Protein AF-A0AAJ0EG45-F1 (afdb_monomer_lite)

Structure (mmCIF, N/CA/C/O backbone):
data_AF-A0AAJ0EG45-F1
#
_entry.id   AF-A0AAJ0EG45-F1
#
loop_
_atom_site.group_PDB
_atom_site.id
_atom_site.type_symbol
_atom_site.label_atom_id
_atom_site.label_alt_id
_atom_site.label_comp_id
_atom_site.label_asym_id
_atom_site.label_entity_id
_atom_site.label_seq_id
_atom_site.pdbx_PDB_ins_code
_atom_site.Cartn_x
_atom_site.Cartn_y
_atom_site.Cartn_z
_atom_site.occupancy
_atom_site.B_iso_or_equiv
_atom_site.auth_seq_id
_atom_site.auth_comp_id
_atom_site.auth_asym_id
_atom_site.auth_atom_id
_atom_site.pdbx_PDB_model_num
ATOM 1 N N . SER A 1 1 ? -25.733 -15.004 -1.244 1.00 43.69 1 SER A N 1
ATOM 2 C CA . SER A 1 1 ? -24.639 -15.935 -0.917 1.00 43.69 1 SER A CA 1
ATOM 3 C 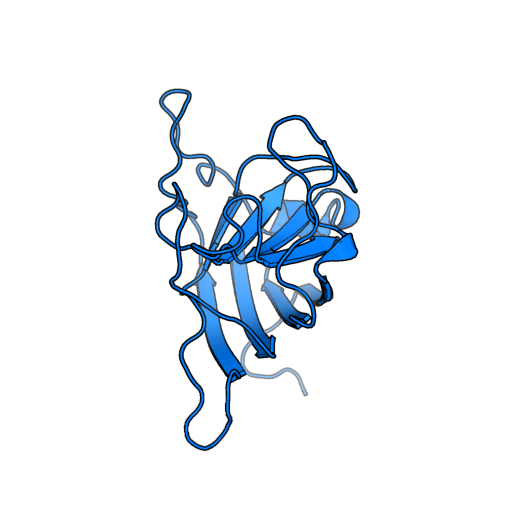C . SER A 1 1 ? -23.582 -15.142 -0.171 1.00 43.69 1 SER A C 1
ATOM 5 O O . SER A 1 1 ? -22.754 -14.521 -0.824 1.00 43.69 1 SER A O 1
ATOM 7 N N . SER A 1 2 ? -23.666 -15.063 1.158 1.00 48.16 2 SER A N 1
ATOM 8 C CA . SER A 1 2 ? -22.563 -14.590 2.002 1.00 48.16 2 SER A CA 1
ATOM 9 C C . SER A 1 2 ? -21.533 -15.716 2.054 1.00 48.16 2 SER A C 1
ATOM 11 O O . SER A 1 2 ? -21.863 -16.847 2.410 1.00 48.16 2 SER A O 1
ATOM 13 N N . GLY A 1 3 ? -20.321 -15.450 1.567 1.00 55.56 3 GLY A N 1
ATOM 14 C CA . GLY A 1 3 ? -19.210 -16.389 1.707 1.00 55.56 3 GLY A CA 1
ATOM 15 C C . GLY A 1 3 ? -18.834 -16.577 3.185 1.00 55.56 3 GLY A C 1
ATOM 16 O O . GLY A 1 3 ? -19.433 -15.955 4.056 1.00 55.56 3 GLY A O 1
ATOM 17 N N . PRO A 1 4 ? -17.816 -17.392 3.503 1.00 65.44 4 PRO A N 1
ATOM 18 C CA . PRO A 1 4 ? -17.378 -17.615 4.887 1.00 65.44 4 PRO A CA 1
ATOM 19 C C . PRO A 1 4 ? -16.802 -16.361 5.582 1.00 65.44 4 PRO A C 1
ATOM 21 O O . PRO A 1 4 ? -16.444 -16.436 6.752 1.00 65.44 4 PRO A O 1
ATOM 24 N N . PHE A 1 5 ? -16.711 -15.231 4.873 1.00 71.12 5 PHE A N 1
ATOM 25 C CA . PHE A 1 5 ? -16.259 -13.937 5.370 1.00 71.12 5 PHE A CA 1
ATOM 26 C C . PHE A 1 5 ? -17.280 -12.862 4.987 1.00 71.12 5 PHE A C 1
ATOM 28 O O . PHE A 1 5 ? -17.614 -12.724 3.807 1.00 71.12 5 PHE A O 1
ATOM 35 N N . ASP A 1 6 ? -17.743 -12.095 5.975 1.00 88.00 6 ASP A N 1
ATOM 36 C CA . ASP A 1 6 ? -18.583 -10.918 5.764 1.00 88.00 6 ASP A CA 1
ATOM 37 C C . ASP A 1 6 ? -17.702 -9.667 5.734 1.00 88.00 6 ASP A C 1
ATOM 39 O O . ASP A 1 6 ? -17.065 -9.316 6.730 1.00 88.00 6 ASP A O 1
ATOM 43 N N . PHE A 1 7 ? -17.675 -8.984 4.590 1.00 95.38 7 PHE A N 1
ATOM 44 C CA . PHE A 1 7 ? -17.051 -7.672 4.480 1.00 95.38 7 PHE A CA 1
ATOM 45 C C . PHE A 1 7 ? -18.066 -6.579 4.814 1.00 95.38 7 PHE A C 1
ATOM 47 O O . PHE A 1 7 ? -19.173 -6.555 4.276 1.00 95.38 7 PHE A O 1
ATOM 54 N N . THR A 1 8 ? -17.685 -5.667 5.704 1.00 97.44 8 THR A N 1
ATOM 55 C CA . THR A 1 8 ? -18.406 -4.422 5.975 1.00 97.44 8 THR A CA 1
ATOM 56 C C . THR A 1 8 ? -18.233 -3.416 4.837 1.00 97.44 8 THR A C 1
ATOM 58 O O . THR A 1 8 ? -19.144 -2.630 4.590 1.00 97.44 8 THR A O 1
ATOM 61 N N . SER A 1 9 ? -17.125 -3.489 4.093 1.00 97.88 9 SER A N 1
ATOM 62 C CA . SER A 1 9 ? -16.882 -2.699 2.881 1.00 97.88 9 SER A CA 1
ATOM 63 C C . SER A 1 9 ? -15.851 -3.359 1.959 1.00 97.88 9 SER A C 1
ATOM 65 O O . SER A 1 9 ? -15.077 -4.227 2.375 1.00 97.88 9 SER A O 1
ATOM 67 N N . THR A 1 10 ? -15.837 -2.945 0.693 1.00 98.12 10 THR A N 1
ATOM 68 C CA . THR A 1 10 ? -14.841 -3.358 -0.304 1.00 98.12 10 THR A CA 1
ATOM 69 C C . THR A 1 10 ? -14.329 -2.148 -1.076 1.00 98.12 10 THR A C 1
ATOM 71 O O . THR A 1 10 ? -15.105 -1.233 -1.344 1.00 98.12 10 THR A O 1
ATOM 74 N N . TYR A 1 11 ? -13.054 -2.169 -1.466 1.00 98.62 11 TYR A N 1
ATOM 75 C CA . TYR A 1 11 ? -12.403 -1.094 -2.221 1.00 98.62 11 TYR A CA 1
ATOM 76 C C . TYR A 1 11 ? -11.586 -1.673 -3.368 1.00 98.62 11 TYR A C 1
ATOM 78 O O . TYR A 1 11 ? -10.779 -2.573 -3.142 1.00 98.62 11 TYR A O 1
ATOM 86 N N . ASP A 1 12 ? -11.749 -1.110 -4.561 1.00 98.44 12 ASP A N 1
ATOM 87 C CA . ASP A 1 12 ? -10.978 -1.466 -5.749 1.00 98.44 12 ASP A CA 1
ATOM 88 C C . ASP A 1 12 ? -10.183 -0.239 -6.201 1.00 98.44 12 ASP A C 1
ATOM 90 O O . ASP A 1 12 ? -10.743 0.740 -6.697 1.00 98.44 12 ASP A O 1
ATOM 94 N N . VAL A 1 13 ? -8.866 -0.280 -6.012 1.00 98.69 13 VAL A N 1
ATOM 95 C CA . VAL A 1 13 ? -7.974 0.849 -6.290 1.00 98.69 13 VAL A CA 1
ATOM 96 C C . VAL A 1 13 ? -7.017 0.498 -7.420 1.00 98.69 13 VAL A C 1
ATOM 98 O O . VAL A 1 13 ? -6.292 -0.500 -7.366 1.00 98.69 13 VAL A O 1
ATOM 101 N N . ILE A 1 14 ? -6.981 1.364 -8.435 1.00 98.69 14 ILE A N 1
ATOM 102 C CA . ILE A 1 14 ? -5.975 1.327 -9.497 1.00 98.69 14 ILE A CA 1
ATOM 103 C C . ILE A 1 14 ? -4.896 2.354 -9.160 1.00 98.69 14 ILE A C 1
ATOM 105 O O . ILE A 1 14 ? -5.111 3.566 -9.220 1.00 98.69 14 ILE A O 1
ATOM 109 N N . ALA A 1 15 ? -3.725 1.849 -8.801 1.00 98.75 15 ALA A N 1
ATOM 110 C CA . ALA A 1 15 ? -2.549 2.637 -8.496 1.00 98.75 15 ALA A CA 1
ATOM 111 C C . ALA A 1 15 ? -1.665 2.776 -9.736 1.00 98.75 15 ALA A C 1
ATOM 113 O O . ALA A 1 15 ? -1.369 1.785 -10.414 1.00 98.75 15 ALA A O 1
ATOM 114 N N . THR A 1 16 ? -1.198 3.993 -10.002 1.00 98.62 16 THR A N 1
ATOM 115 C CA . THR A 1 16 ? -0.379 4.296 -11.177 1.00 98.62 16 THR A CA 1
ATOM 116 C C . THR A 1 16 ? 0.840 5.157 -10.816 1.00 98.62 16 THR A C 1
ATOM 118 O O . THR A 1 16 ? 0.900 5.719 -9.715 1.00 98.62 16 THR A O 1
ATOM 121 N N . PRO A 1 17 ? 1.846 5.258 -11.702 1.00 98.56 17 PRO A N 1
ATOM 122 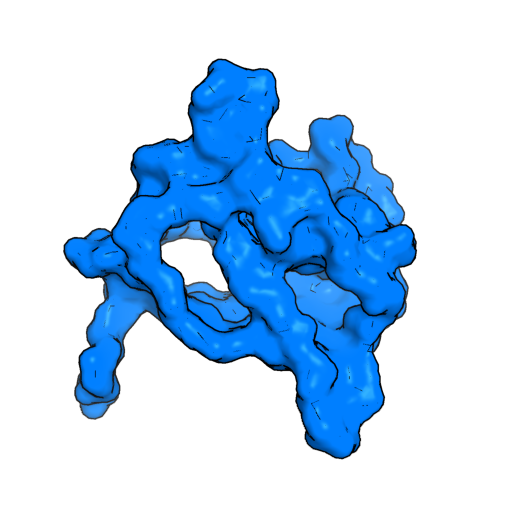C CA . PRO A 1 17 ? 3.048 6.056 -11.468 1.00 98.56 17 PRO A CA 1
ATOM 123 C C . PRO A 1 17 ? 2.756 7.558 -11.362 1.00 98.56 17 PRO A C 1
ATOM 125 O O . PRO A 1 17 ? 3.473 8.282 -10.677 1.00 98.56 17 PRO A O 1
ATOM 128 N N . GLU A 1 18 ? 1.695 8.043 -12.007 1.00 97.88 18 GLU A N 1
ATOM 129 C CA . GLU A 1 18 ? 1.360 9.472 -12.126 1.00 97.88 18 GLU A CA 1
ATOM 130 C C . GLU A 1 18 ? 0.788 10.078 -10.837 1.00 97.88 18 GLU A C 1
ATOM 132 O O . GLU A 1 18 ? 0.522 11.275 -10.776 1.00 97.88 18 GLU A O 1
ATOM 137 N N . GLN A 1 19 ? 0.614 9.271 -9.793 1.00 96.75 19 GLN A N 1
ATOM 138 C CA . GLN A 1 19 ? 0.101 9.721 -8.499 1.00 96.75 19 GLN A CA 1
ATOM 139 C C . GLN A 1 19 ? 1.186 9.773 -7.418 1.00 96.75 19 GLN A C 1
ATOM 141 O O . GLN A 1 19 ? 0.912 10.219 -6.305 1.00 96.75 19 GLN A O 1
ATOM 146 N N . VAL A 1 20 ? 2.404 9.309 -7.717 1.00 98.25 20 VAL A N 1
ATOM 147 C CA . VAL A 1 20 ? 3.488 9.179 -6.735 1.00 98.25 20 VAL A CA 1
ATOM 148 C C . VAL A 1 20 ? 4.078 10.547 -6.381 1.00 98.25 20 VAL A C 1
ATOM 150 O O . VAL A 1 20 ? 4.458 11.333 -7.254 1.00 98.25 20 VAL A O 1
ATOM 153 N N . VAL A 1 21 ? 4.185 10.801 -5.076 1.00 97.94 21 VAL A N 1
ATOM 154 C CA . VAL A 1 21 ? 4.800 11.997 -4.490 1.00 97.94 21 VAL A CA 1
ATOM 155 C C . VAL A 1 21 ? 5.855 11.598 -3.460 1.00 97.94 21 VAL A C 1
ATOM 157 O O . VAL A 1 21 ? 5.747 10.539 -2.842 1.00 97.94 21 VAL A O 1
ATOM 160 N N . ASP A 1 22 ? 6.853 12.451 -3.249 1.00 96.44 22 ASP A N 1
ATOM 161 C CA . ASP A 1 22 ? 7.828 12.295 -2.169 1.00 96.44 22 ASP A CA 1
ATOM 162 C C . ASP A 1 22 ? 7.299 12.795 -0.809 1.00 96.44 22 ASP A C 1
ATOM 164 O O . ASP A 1 22 ? 6.186 13.312 -0.684 1.00 96.44 22 ASP A O 1
ATOM 168 N N . ASN A 1 23 ? 8.136 12.687 0.227 1.00 93.88 23 ASN A N 1
ATOM 169 C CA . ASN A 1 23 ? 7.818 13.147 1.584 1.00 93.88 23 ASN A CA 1
ATOM 170 C C . ASN A 1 23 ? 7.580 14.666 1.693 1.00 93.88 23 ASN A C 1
ATOM 172 O O . ASN A 1 23 ? 7.001 15.117 2.679 1.00 93.88 23 ASN A O 1
ATOM 176 N N . ASN A 1 24 ? 8.003 15.454 0.700 1.00 96.00 24 ASN A N 1
ATOM 177 C CA . ASN A 1 24 ? 7.744 16.893 0.621 1.00 96.00 24 ASN A CA 1
ATOM 178 C C . ASN A 1 24 ? 6.462 17.208 -0.171 1.00 96.00 24 ASN A C 1
ATOM 180 O O . ASN A 1 24 ? 6.133 18.379 -0.362 1.00 96.00 24 ASN A O 1
ATOM 184 N N . ASN A 1 25 ? 5.705 16.186 -0.588 1.00 96.38 25 ASN A N 1
ATOM 185 C CA . ASN A 1 25 ? 4.543 16.281 -1.476 1.00 96.38 25 ASN A CA 1
ATOM 186 C C . ASN A 1 25 ? 4.890 16.770 -2.891 1.00 96.38 25 ASN A C 1
ATOM 188 O O . ASN A 1 25 ? 4.035 17.326 -3.585 1.00 96.38 25 ASN A O 1
ATOM 192 N N . THR A 1 26 ? 6.136 16.581 -3.323 1.00 97.50 26 THR A N 1
ATOM 193 C CA . THR A 1 26 ? 6.560 16.872 -4.693 1.00 97.50 26 THR A CA 1
ATOM 194 C C . THR A 1 26 ? 6.255 15.663 -5.560 1.00 97.50 26 THR A C 1
ATOM 196 O O . THR A 1 26 ? 6.628 14.545 -5.214 1.00 97.50 26 THR A O 1
ATOM 199 N N . PHE A 1 27 ? 5.586 15.873 -6.693 1.00 96.81 27 PHE A N 1
ATOM 200 C CA . PHE A 1 27 ? 5.381 14.816 -7.678 1.00 96.81 27 PHE A CA 1
ATOM 201 C C . PHE A 1 27 ? 6.728 14.325 -8.217 1.00 96.81 27 PHE A C 1
ATOM 203 O O . PHE A 1 27 ? 7.512 15.118 -8.739 1.00 96.81 27 PHE A O 1
ATOM 210 N N . THR A 1 28 ? 6.984 13.023 -8.108 1.00 96.94 28 THR A N 1
ATOM 211 C CA . THR A 1 28 ? 8.219 12.398 -8.610 1.00 96.94 28 THR A CA 1
ATOM 212 C C . THR A 1 28 ? 7.980 11.508 -9.821 1.00 96.94 28 THR A C 1
ATOM 214 O O . THR A 1 28 ? 8.923 11.197 -10.545 1.00 96.94 28 THR A O 1
ATOM 217 N N . GLY A 1 29 ? 6.734 11.071 -10.020 1.00 96.88 29 GLY A N 1
ATOM 218 C CA . GLY A 1 29 ? 6.434 9.895 -10.825 1.00 96.88 29 GLY A CA 1
ATOM 219 C C . GLY A 1 29 ? 6.858 8.597 -10.126 1.00 96.88 29 GLY A C 1
ATOM 220 O O . GLY A 1 29 ? 7.623 8.607 -9.157 1.00 96.88 29 GLY A O 1
ATOM 221 N N . GLY A 1 30 ? 6.321 7.482 -10.614 1.00 97.88 30 GLY A N 1
ATOM 222 C CA . GLY A 1 30 ? 6.692 6.126 -10.209 1.00 97.88 30 GLY A CA 1
ATOM 223 C C . GLY A 1 30 ? 7.417 5.360 -11.318 1.00 97.88 30 GLY A C 1
ATOM 224 O O . GLY A 1 30 ? 8.042 5.948 -12.201 1.00 97.88 30 GLY A O 1
ATOM 225 N N . LEU A 1 31 ? 7.304 4.030 -11.312 1.00 97.88 31 LEU A N 1
ATOM 226 C CA . LEU A 1 31 ? 7.881 3.186 -12.361 1.00 97.88 31 LEU A CA 1
ATOM 227 C C . LEU A 1 31 ? 7.040 3.248 -13.633 1.00 97.88 31 LEU A C 1
ATOM 229 O O . LEU A 1 31 ? 5.919 2.751 -13.664 1.00 97.88 31 LEU A O 1
ATOM 233 N N . ALA A 1 32 ? 7.600 3.816 -14.699 1.00 97.31 32 ALA A N 1
ATOM 234 C CA . ALA A 1 32 ? 6.909 3.963 -15.975 1.00 97.31 32 ALA A CA 1
ATOM 235 C C . ALA A 1 32 ? 6.294 2.635 -16.464 1.00 97.31 32 ALA A C 1
ATOM 237 O O . ALA A 1 32 ? 6.972 1.611 -16.559 1.00 97.31 32 ALA A O 1
ATOM 238 N N . GLY A 1 33 ? 4.996 2.669 -16.779 1.00 97.00 33 GLY A N 1
ATOM 239 C CA . GLY A 1 33 ? 4.241 1.512 -17.266 1.00 97.00 33 GLY A CA 1
ATOM 240 C C . GLY A 1 33 ? 3.840 0.487 -16.199 1.00 97.00 33 GLY A C 1
ATOM 241 O O . GLY A 1 33 ? 3.192 -0.501 -16.554 1.00 97.00 33 GLY A O 1
ATOM 242 N N . ALA A 1 34 ? 4.199 0.695 -14.926 1.00 98.50 34 ALA A N 1
ATOM 243 C CA . ALA A 1 34 ? 3.721 -0.125 -13.819 1.00 98.50 34 ALA A CA 1
ATOM 244 C C . ALA A 1 34 ? 2.261 0.196 -13.482 1.00 98.50 34 ALA A C 1
ATOM 246 O O . ALA A 1 34 ? 1.843 1.348 -13.536 1.00 98.50 34 ALA A O 1
ATOM 247 N N . ILE A 1 35 ? 1.481 -0.819 -13.115 1.00 98.75 35 ILE A N 1
ATOM 248 C CA . ILE A 1 35 ? 0.097 -0.661 -12.648 1.00 98.75 35 ILE A CA 1
ATOM 249 C C . ILE A 1 35 ? -0.095 -1.560 -11.432 1.00 98.75 35 ILE A C 1
ATOM 251 O O . ILE A 1 35 ? 0.322 -2.720 -11.448 1.00 98.75 35 ILE A O 1
ATOM 255 N N . GLY A 1 36 ? -0.733 -1.042 -10.388 1.00 98.81 36 GLY A N 1
ATOM 256 C CA . GLY A 1 36 ? -1.168 -1.831 -9.242 1.00 98.81 36 GLY A CA 1
ATOM 257 C C . GLY A 1 36 ? -2.685 -1.919 -9.173 1.00 98.81 36 GLY A C 1
ATOM 258 O O . GLY A 1 36 ? -3.364 -0.901 -9.206 1.00 98.81 36 GLY A O 1
ATOM 259 N N . TYR A 1 37 ? -3.208 -3.131 -9.041 1.00 98.88 37 TYR A N 1
ATOM 260 C CA . TYR A 1 37 ? -4.606 -3.403 -8.729 1.00 98.88 37 TYR A CA 1
ATOM 261 C C . TYR A 1 37 ? -4.688 -3.858 -7.279 1.00 98.88 37 TYR A C 1
ATOM 263 O O . TYR A 1 37 ? -4.207 -4.943 -6.942 1.00 98.88 37 TYR A O 1
ATOM 271 N N . PHE A 1 38 ? -5.278 -3.029 -6.430 1.00 98.88 38 PHE A N 1
ATOM 272 C CA . PHE A 1 38 ? -5.416 -3.269 -5.002 1.00 98.88 38 PHE A CA 1
ATOM 273 C C . PHE A 1 38 ? -6.894 -3.447 -4.682 1.00 98.88 38 PHE A C 1
ATOM 275 O O . PHE A 1 38 ? -7.648 -2.481 -4.672 1.00 98.88 38 PHE A O 1
ATOM 282 N N . ASN A 1 39 ? -7.301 -4.693 -4.446 1.00 98.75 39 ASN A N 1
ATOM 283 C CA . ASN A 1 39 ? -8.678 -5.016 -4.085 1.00 98.75 39 ASN A CA 1
ATOM 284 C C . ASN A 1 39 ? -8.705 -5.391 -2.605 1.00 98.75 39 ASN A C 1
ATOM 286 O O . ASN A 1 39 ? -7.993 -6.316 -2.194 1.00 98.75 39 ASN A O 1
ATOM 290 N N . TYR A 1 40 ? -9.506 -4.685 -1.819 1.00 98.69 40 TYR A N 1
ATOM 291 C CA . TYR A 1 40 ? -9.620 -4.857 -0.378 1.00 98.69 40 TYR A CA 1
ATOM 292 C C . TYR A 1 40 ? -11.035 -5.253 0.020 1.00 98.69 40 TYR A C 1
ATOM 294 O O . TYR A 1 40 ? -12.008 -4.737 -0.521 1.00 98.69 40 TYR A O 1
ATOM 302 N N . GLY A 1 41 ? -11.137 -6.129 1.014 1.00 98.12 41 GLY A N 1
ATOM 303 C CA . GLY A 1 41 ? -12.363 -6.387 1.761 1.00 98.12 41 GLY A CA 1
ATOM 304 C C . GLY A 1 41 ? -12.104 -6.145 3.241 1.00 98.12 41 GLY A C 1
ATOM 305 O O . GLY A 1 41 ? -11.214 -6.768 3.818 1.00 98.12 41 GLY A O 1
ATOM 306 N N . ILE A 1 42 ? -12.847 -5.234 3.858 1.00 98.12 42 ILE A N 1
ATOM 307 C CA . ILE A 1 42 ? -12.705 -4.878 5.272 1.00 98.12 42 ILE A CA 1
ATOM 308 C C . ILE A 1 42 ? -13.830 -5.533 6.067 1.00 98.12 42 ILE A C 1
ATOM 310 O O . ILE A 1 42 ? -14.969 -5.559 5.618 1.00 98.12 42 ILE A O 1
ATOM 314 N N . ASN A 1 43 ? -13.515 -6.046 7.256 1.00 97.81 43 ASN A N 1
ATOM 315 C CA . ASN A 1 43 ? -14.478 -6.339 8.313 1.00 97.81 43 ASN A CA 1
ATOM 316 C C . ASN A 1 43 ? -14.095 -5.503 9.542 1.00 97.81 43 ASN A C 1
ATOM 318 O O . ASN A 1 43 ? -13.215 -5.872 10.329 1.00 97.81 43 ASN A O 1
ATOM 322 N N . SER A 1 44 ? -14.747 -4.352 9.705 1.00 97.19 44 SER A N 1
ATOM 323 C CA . SER A 1 44 ? -14.451 -3.400 10.780 1.00 97.19 44 SER A CA 1
ATOM 324 C C . SER A 1 44 ? -14.894 -3.864 12.162 1.00 97.19 44 SER A C 1
ATOM 326 O O . SER A 1 44 ? -14.331 -3.413 13.161 1.00 97.19 44 SER A O 1
ATOM 328 N N . LYS A 1 45 ? -15.827 -4.820 12.235 1.00 96.31 45 LYS A N 1
ATOM 329 C CA . LYS A 1 45 ? -16.248 -5.443 13.499 1.00 96.31 45 LYS A CA 1
ATOM 330 C C . LYS A 1 45 ? -15.127 -6.291 14.099 1.00 96.31 45 LYS A C 1
ATOM 332 O O . LYS A 1 45 ? -14.966 -6.314 15.315 1.00 96.31 45 LYS A O 1
ATOM 337 N N . GLU A 1 46 ? -14.338 -6.945 13.248 1.00 96.81 46 GLU A N 1
ATOM 338 C CA . GLU A 1 46 ? -13.232 -7.828 13.650 1.00 96.81 46 GLU A CA 1
ATOM 339 C C . GLU A 1 46 ? -11.847 -7.186 13.485 1.00 96.81 46 GLU A C 1
ATOM 341 O O . GLU A 1 46 ? -10.831 -7.786 13.831 1.00 96.81 46 GLU A O 1
ATOM 346 N N . ASN A 1 47 ? -11.792 -5.949 12.986 1.00 97.88 47 ASN A N 1
ATOM 347 C CA . ASN A 1 47 ? -10.559 -5.248 12.635 1.00 97.88 47 ASN A CA 1
ATOM 348 C C . ASN A 1 47 ? -9.685 -6.032 11.631 1.00 97.88 47 ASN A C 1
ATOM 350 O O . ASN A 1 47 ? -8.462 -6.120 11.787 1.00 97.88 47 ASN A O 1
ATOM 354 N N . VAL A 1 48 ? -10.334 -6.618 10.619 1.00 98.19 48 VAL A N 1
ATOM 355 C CA . VAL A 1 48 ? -9.716 -7.446 9.574 1.00 98.19 48 VAL A CA 1
ATOM 356 C C . VAL A 1 48 ? -9.739 -6.716 8.237 1.00 98.19 48 VAL A C 1
ATOM 358 O O . VAL A 1 48 ? -10.737 -6.094 7.875 1.00 98.19 48 VAL A O 1
ATOM 361 N N . ILE A 1 49 ? -8.655 -6.841 7.477 1.00 98.50 49 ILE A N 1
ATOM 362 C CA . ILE A 1 49 ? -8.588 -6.460 6.065 1.00 98.50 49 ILE A CA 1
ATOM 363 C C . ILE A 1 49 ? -8.042 -7.625 5.245 1.00 98.50 49 ILE A C 1
ATOM 365 O O . ILE A 1 49 ? -6.918 -8.083 5.446 1.00 98.50 49 ILE A O 1
ATOM 369 N N . CYS A 1 50 ? -8.846 -8.104 4.308 1.00 98.31 50 CYS A N 1
ATOM 370 C CA . CYS A 1 50 ? -8.442 -9.025 3.260 1.00 98.31 50 CYS A CA 1
ATOM 371 C C . CYS A 1 50 ? -8.022 -8.247 2.018 1.00 98.31 50 CYS A C 1
ATOM 373 O O . CYS A 1 50 ? -8.573 -7.190 1.719 1.00 98.31 50 CYS A O 1
ATOM 375 N N . TYR A 1 51 ? -7.035 -8.763 1.298 1.00 98.69 51 TYR A N 1
ATOM 376 C CA . TYR A 1 51 ? -6.441 -8.102 0.148 1.00 98.69 51 TYR A CA 1
ATOM 377 C C . TYR A 1 51 ? -6.176 -9.097 -0.983 1.00 98.69 51 TYR A C 1
ATOM 379 O O . TYR A 1 51 ? -5.811 -10.255 -0.766 1.00 98.69 51 TYR A O 1
ATOM 387 N N . ASN A 1 52 ? -6.324 -8.614 -2.211 1.00 98.56 52 ASN A N 1
ATOM 388 C CA . ASN A 1 52 ? -5.870 -9.257 -3.435 1.00 98.56 52 ASN A CA 1
ATOM 389 C C . ASN A 1 52 ? -5.172 -8.191 -4.280 1.00 98.56 52 ASN A C 1
ATOM 391 O O . ASN A 1 52 ? -5.820 -7.397 -4.965 1.00 98.56 52 ASN A O 1
ATOM 395 N N . ILE A 1 53 ? -3.847 -8.165 -4.180 1.00 98.88 53 ILE A N 1
ATOM 396 C CA . ILE A 1 53 ? -2.986 -7.147 -4.775 1.00 98.88 53 ILE A CA 1
ATOM 397 C C . ILE A 1 53 ? -2.271 -7.769 -5.965 1.00 98.88 53 ILE A C 1
ATOM 399 O O . ILE A 1 53 ? -1.599 -8.789 -5.812 1.00 98.88 53 ILE A O 1
ATOM 403 N N . THR A 1 54 ? -2.390 -7.151 -7.136 1.00 98.88 54 THR A N 1
ATOM 404 C CA . THR A 1 54 ? -1.664 -7.543 -8.350 1.00 98.88 54 THR A CA 1
ATOM 405 C C . THR A 1 54 ? -0.878 -6.358 -8.879 1.00 98.88 54 THR A C 1
ATOM 407 O O . THR A 1 54 ? -1.437 -5.288 -9.090 1.00 98.88 54 THR A O 1
ATOM 410 N N . LEU A 1 55 ? 0.410 -6.554 -9.127 1.00 98.81 55 LEU A N 1
ATOM 411 C CA . LEU A 1 55 ? 1.278 -5.575 -9.766 1.00 98.81 55 LEU A CA 1
ATOM 412 C C . LEU A 1 55 ? 1.627 -6.062 -11.164 1.00 98.81 55 LEU A C 1
ATOM 414 O O . LEU A 1 55 ? 2.023 -7.215 -11.330 1.00 98.81 55 LEU A O 1
ATOM 418 N N . VAL A 1 56 ? 1.519 -5.177 -12.144 1.00 98.56 56 VAL A N 1
ATOM 419 C CA . VAL A 1 56 ? 1.922 -5.397 -13.534 1.00 98.56 56 VAL A CA 1
ATOM 420 C C . VAL A 1 56 ? 3.091 -4.471 -13.838 1.00 98.56 56 VAL A C 1
ATOM 422 O O . VAL A 1 56 ? 3.075 -3.311 -13.433 1.00 98.56 56 VAL A O 1
ATOM 425 N N . ASN A 1 57 ? 4.104 -4.984 -14.540 1.00 97.69 57 ASN A N 1
ATOM 426 C CA . ASN A 1 57 ? 5.335 -4.269 -14.891 1.00 97.69 57 ASN A CA 1
ATOM 427 C C . ASN A 1 57 ? 6.121 -3.722 -13.684 1.00 97.69 57 ASN A C 1
ATOM 429 O O . ASN A 1 5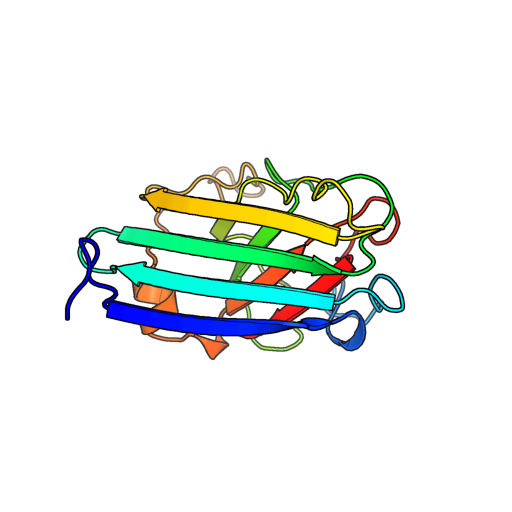7 ? 6.870 -2.754 -13.816 1.00 97.69 57 ASN A O 1
ATOM 433 N N . PHE A 1 58 ? 5.998 -4.354 -12.511 1.00 97.50 58 PHE A N 1
ATOM 434 C CA . PHE A 1 58 ? 6.850 -4.029 -11.367 1.00 97.50 58 PHE A CA 1
ATOM 435 C C . PHE A 1 58 ? 8.287 -4.493 -11.630 1.00 97.50 58 PHE A C 1
ATOM 437 O O . PHE A 1 58 ? 8.517 -5.647 -11.997 1.00 97.50 58 PHE A O 1
ATOM 444 N N . GLN A 1 59 ? 9.251 -3.603 -11.403 1.00 95.31 59 GLN A N 1
ATOM 445 C CA . GLN A 1 59 ? 10.674 -3.841 -11.644 1.00 95.31 59 GLN A CA 1
ATOM 446 C C . GLN A 1 59 ? 11.499 -3.494 -10.403 1.00 95.31 59 GLN A C 1
ATOM 448 O O . GLN A 1 59 ? 11.045 -2.752 -9.531 1.00 95.31 59 GLN A O 1
ATOM 453 N N . GLY A 1 60 ? 12.726 -4.011 -10.351 1.00 95.75 60 GLY A N 1
ATOM 454 C CA . GLY A 1 60 ? 13.627 -3.835 -9.218 1.00 95.75 60 GLY A CA 1
ATOM 455 C C . GLY A 1 60 ? 13.251 -4.685 -8.005 1.00 95.75 60 GLY A C 1
ATOM 456 O O . GLY A 1 60 ? 12.458 -5.633 -8.081 1.00 95.75 60 GLY A O 1
ATOM 457 N N . GLU A 1 61 ? 13.840 -4.309 -6.875 1.00 97.38 61 GLU A N 1
ATOM 458 C CA . GLU A 1 61 ? 13.674 -4.990 -5.596 1.00 97.38 61 GLU A CA 1
ATOM 459 C C . GLU A 1 61 ? 12.719 -4.217 -4.695 1.00 97.38 61 GLU A C 1
ATOM 461 O O . GLU A 1 61 ? 12.609 -2.996 -4.784 1.00 97.38 61 GLU A O 1
ATOM 466 N N . TYR A 1 62 ? 12.033 -4.918 -3.797 1.00 98.50 62 TYR A N 1
ATOM 467 C CA . TYR A 1 62 ? 11.236 -4.253 -2.772 1.00 98.50 62 TYR A CA 1
ATOM 468 C C . TYR A 1 62 ? 12.146 -3.478 -1.818 1.00 98.50 62 TYR A C 1
ATOM 470 O O . TYR A 1 62 ? 13.037 -4.061 -1.203 1.00 98.50 62 TYR A O 1
ATOM 478 N N . GLN A 1 63 ? 11.903 -2.176 -1.669 1.00 98.12 63 GLN A N 1
ATOM 479 C CA . GLN A 1 63 ? 12.682 -1.314 -0.782 1.00 98.12 63 GLN A CA 1
ATOM 480 C C . GLN A 1 63 ? 11.760 -0.354 -0.035 1.00 98.12 63 GLN A C 1
ATOM 482 O O . GLN A 1 63 ? 11.025 0.398 -0.660 1.00 98.12 63 GLN A O 1
ATOM 487 N N . SER A 1 64 ? 11.806 -0.370 1.296 1.00 96.94 64 SER A N 1
ATOM 488 C CA . SER A 1 64 ? 10.988 0.490 2.153 1.00 96.94 64 SER A CA 1
ATOM 489 C C . SER A 1 64 ? 11.636 0.644 3.534 1.00 96.94 64 SER A C 1
ATOM 491 O O . SER A 1 64 ? 12.320 -0.280 3.979 1.00 96.94 64 SER A O 1
ATOM 493 N N . PRO A 1 65 ? 11.433 1.778 4.229 1.00 94.31 65 PRO A N 1
ATOM 494 C CA . PRO A 1 65 ? 11.747 1.906 5.653 1.00 94.31 65 PRO A CA 1
ATOM 495 C C . PRO A 1 65 ? 10.846 1.048 6.560 1.00 94.31 65 PRO A C 1
ATOM 497 O O . PRO A 1 65 ? 11.200 0.794 7.709 1.00 94.31 65 PRO A O 1
ATOM 500 N N . ALA A 1 66 ? 9.669 0.645 6.074 1.00 96.88 66 ALA A N 1
ATOM 501 C CA . ALA A 1 66 ? 8.746 -0.241 6.776 1.00 96.88 66 ALA A CA 1
ATOM 502 C C . ALA A 1 66 ? 9.163 -1.719 6.631 1.00 96.88 66 ALA A C 1
ATOM 504 O O . ALA A 1 66 ? 10.078 -2.066 5.887 1.00 96.88 66 ALA A O 1
ATOM 505 N N . ARG A 1 67 ? 8.466 -2.622 7.334 1.00 96.56 67 ARG A N 1
ATOM 506 C CA . ARG A 1 67 ? 8.718 -4.079 7.300 1.00 96.56 67 ARG A CA 1
ATOM 507 C C . ARG A 1 67 ? 8.583 -4.688 5.906 1.00 96.56 67 ARG A C 1
ATOM 509 O O . ARG A 1 67 ? 9.269 -5.653 5.584 1.00 96.56 67 ARG A O 1
ATOM 516 N N . THR A 1 68 ? 7.664 -4.157 5.114 1.00 98.50 68 THR A N 1
ATOM 517 C CA . THR A 1 68 ? 7.467 -4.510 3.711 1.00 98.50 68 THR A CA 1
ATOM 518 C C . THR A 1 68 ? 7.401 -3.227 2.895 1.00 98.50 68 THR A C 1
ATOM 520 O O . THR A 1 68 ? 7.575 -2.140 3.434 1.00 98.50 68 THR A O 1
ATOM 523 N N . ALA A 1 69 ? 7.220 -3.349 1.586 1.00 98.56 69 ALA A N 1
ATOM 524 C CA . ALA A 1 69 ? 7.187 -2.225 0.664 1.00 98.56 69 ALA A CA 1
ATOM 525 C C . ALA A 1 69 ? 5.792 -1.983 0.088 1.00 98.56 69 ALA A C 1
ATOM 527 O O . ALA A 1 69 ? 5.687 -1.229 -0.863 1.00 98.56 69 ALA A O 1
ATOM 528 N N . THR A 1 70 ? 4.751 -2.637 0.605 1.00 98.81 70 THR A N 1
ATOM 529 C CA . THR A 1 70 ? 3.376 -2.548 0.095 1.00 98.81 70 THR A CA 1
ATOM 530 C C . THR A 1 70 ? 2.469 -2.097 1.226 1.00 98.81 70 THR A C 1
ATOM 532 O O . THR A 1 70 ? 2.426 -2.774 2.260 1.00 98.81 70 THR A O 1
ATOM 535 N N . HIS A 1 71 ? 1.747 -0.989 1.062 1.00 98.69 71 HIS A N 1
ATOM 536 C CA . HIS A 1 71 ? 1.107 -0.339 2.207 1.00 98.69 71 HIS A CA 1
ATOM 537 C C . HIS A 1 71 ? -0.299 0.195 1.935 1.00 98.69 71 HIS A C 1
ATOM 539 O O . HIS A 1 71 ? -0.728 0.369 0.796 1.00 98.69 71 HIS A O 1
ATOM 545 N N . ILE A 1 72 ? -0.992 0.507 3.032 1.00 98.88 72 ILE A N 1
ATOM 546 C CA . ILE A 1 72 ? -1.974 1.593 3.090 1.00 98.88 72 ILE A CA 1
ATOM 547 C C . ILE A 1 72 ? -1.386 2.685 3.984 1.00 98.88 72 ILE A C 1
ATOM 549 O O . ILE A 1 72 ? -0.933 2.404 5.097 1.00 98.88 72 ILE A O 1
ATOM 553 N N . HIS A 1 73 ? -1.434 3.922 3.511 1.00 98.75 73 HIS A N 1
ATOM 554 C CA . HIS A 1 73 ? -1.053 5.143 4.210 1.00 98.75 73 HIS A CA 1
ATOM 555 C C . HIS A 1 73 ? -2.279 5.997 4.522 1.00 98.75 73 HIS A C 1
ATOM 557 O O . HIS A 1 73 ? -3.288 5.923 3.825 1.00 98.75 73 HIS A O 1
ATOM 563 N N . GLN A 1 74 ? -2.165 6.849 5.541 1.00 98.56 74 GLN A N 1
ATOM 564 C CA . GLN A 1 74 ? -3.186 7.843 5.882 1.00 98.56 74 GLN A CA 1
ATOM 565 C C . GLN A 1 74 ? -2.731 9.241 5.453 1.00 98.56 74 GLN A C 1
ATOM 567 O O . GLN A 1 74 ? -1.872 9.834 6.109 1.00 98.56 74 GLN A O 1
ATOM 572 N N . ALA A 1 75 ? -3.301 9.759 4.366 1.00 98.25 75 ALA A N 1
ATOM 573 C CA . ALA A 1 75 ? -3.170 11.146 3.931 1.00 98.25 75 ALA A CA 1
ATOM 574 C C . ALA A 1 75 ? -4.222 11.497 2.871 1.00 98.25 75 ALA A C 1
ATOM 576 O O . ALA A 1 75 ? -4.677 10.637 2.114 1.00 98.25 75 ALA A O 1
ATOM 577 N N . GLU A 1 76 ? -4.510 12.792 2.754 1.00 97.94 76 GLU A N 1
ATOM 578 C CA . GLU A 1 76 ? -5.285 13.344 1.643 1.00 97.94 76 GLU A CA 1
ATOM 579 C C . GLU A 1 76 ? -4.610 13.098 0.283 1.00 97.94 76 GLU A C 1
ATOM 581 O O . GLU A 1 76 ? -3.396 12.870 0.169 1.00 97.94 76 GLU A O 1
ATOM 586 N N . LYS A 1 77 ? -5.408 13.202 -0.783 1.00 96.56 77 LYS A N 1
ATOM 587 C CA . LYS A 1 77 ? -4.938 13.047 -2.160 1.00 96.56 77 LYS A CA 1
ATOM 588 C C . LYS A 1 77 ? -3.768 13.982 -2.476 1.00 96.56 77 LYS A C 1
ATOM 590 O O . LYS A 1 77 ? -3.817 15.187 -2.246 1.00 96.56 77 LYS A O 1
ATOM 595 N N . GLY A 1 78 ? -2.706 13.406 -3.041 1.00 95.69 78 GLY A N 1
ATOM 596 C CA . GLY A 1 78 ? -1.484 14.132 -3.400 1.00 95.69 78 GLY A CA 1
ATOM 597 C C . GLY A 1 78 ? -0.589 14.500 -2.212 1.00 95.69 78 GLY A C 1
ATOM 598 O O . GLY A 1 78 ? 0.378 15.236 -2.400 1.00 95.69 78 GLY A O 1
ATOM 599 N N . LYS A 1 79 ? -0.885 14.009 -1.000 1.00 97.75 79 LYS A N 1
ATOM 600 C CA . LYS A 1 79 ? -0.052 14.219 0.189 1.00 97.75 79 LYS A CA 1
ATOM 601 C C . LYS A 1 79 ? 0.635 12.938 0.649 1.00 97.75 79 LYS A C 1
ATOM 603 O O . LYS A 1 79 ? 0.079 11.843 0.547 1.00 97.75 79 LYS A O 1
ATOM 608 N N . ALA A 1 80 ? 1.853 13.064 1.157 1.00 96.88 80 ALA A N 1
ATOM 609 C CA . ALA A 1 80 ? 2.530 12.007 1.890 1.00 96.88 80 ALA A CA 1
ATOM 610 C C . ALA A 1 80 ? 1.933 11.874 3.299 1.00 96.88 80 ALA A C 1
ATOM 612 O O . ALA A 1 80 ? 1.447 12.841 3.886 1.00 96.88 80 ALA A O 1
ATOM 613 N N . GLY A 1 81 ? 1.988 10.668 3.852 1.00 96.94 81 GLY A N 1
ATOM 614 C CA . GLY A 1 81 ? 1.541 10.383 5.211 1.00 96.94 81 GLY A CA 1
ATOM 615 C C . GLY A 1 81 ? 2.155 9.095 5.737 1.00 96.94 81 GLY A C 1
ATOM 616 O O . GLY A 1 81 ? 2.828 8.388 4.987 1.00 96.94 81 GLY A O 1
ATOM 617 N N . PRO A 1 82 ? 1.965 8.772 7.023 1.00 97.25 82 PRO A N 1
ATOM 618 C CA . PRO A 1 82 ? 2.529 7.564 7.609 1.00 97.25 82 PRO A CA 1
ATOM 619 C C . PRO A 1 82 ? 1.833 6.295 7.081 1.00 97.25 82 PRO A C 1
ATOM 621 O O . PRO A 1 82 ? 0.609 6.313 6.892 1.00 97.25 82 PRO A O 1
ATOM 624 N N . PRO A 1 83 ? 2.563 5.174 6.905 1.00 98.31 83 PRO A N 1
ATOM 625 C CA . PRO A 1 83 ? 1.932 3.890 6.634 1.00 98.31 83 PRO A CA 1
ATOM 626 C C . PRO A 1 83 ? 1.143 3.453 7.870 1.00 98.31 83 PRO A C 1
ATOM 628 O O . PRO A 1 83 ? 1.609 3.608 9.001 1.00 98.31 83 PRO A O 1
ATOM 631 N N . ARG A 1 84 ? -0.049 2.901 7.669 1.00 98.62 84 ARG A N 1
ATOM 632 C CA . ARG A 1 84 ? -0.910 2.349 8.726 1.00 98.62 84 ARG A CA 1
ATOM 633 C C . ARG A 1 84 ? -0.993 0.831 8.676 1.00 98.62 84 ARG A C 1
ATOM 635 O O . ARG A 1 84 ? -1.104 0.194 9.718 1.00 98.62 84 ARG A O 1
ATOM 642 N N . ILE A 1 85 ? -0.887 0.254 7.481 1.00 98.81 85 ILE A N 1
ATOM 643 C CA . ILE A 1 85 ? -0.831 -1.193 7.269 1.00 98.81 85 ILE A CA 1
ATOM 644 C C . ILE A 1 85 ? 0.349 -1.500 6.352 1.00 98.81 85 ILE A C 1
ATOM 646 O O . ILE A 1 85 ? 0.507 -0.850 5.321 1.00 98.81 85 ILE A O 1
ATOM 650 N N . ALA A 1 86 ? 1.149 -2.501 6.720 1.00 98.69 86 ALA A N 1
ATOM 651 C CA . ALA A 1 86 ? 2.182 -3.086 5.873 1.00 98.69 86 ALA A CA 1
ATOM 652 C C . ALA A 1 86 ? 1.748 -4.497 5.448 1.00 98.69 86 ALA A C 1
ATOM 654 O O . ALA A 1 86 ? 1.553 -5.373 6.293 1.00 98.69 86 ALA A O 1
ATOM 655 N N . PHE A 1 87 ? 1.574 -4.711 4.145 1.00 98.81 87 PHE A N 1
ATOM 656 C CA . PHE A 1 87 ? 1.146 -5.988 3.573 1.00 98.81 87 PHE A CA 1
ATOM 657 C C . PHE A 1 87 ? 2.347 -6.824 3.135 1.00 98.81 87 PHE A C 1
ATOM 659 O O . PHE A 1 87 ? 3.357 -6.258 2.711 1.00 98.81 87 PHE A O 1
ATOM 666 N N . PRO A 1 88 ? 2.254 -8.163 3.146 1.00 98.75 88 PRO A N 1
ATOM 667 C CA . PRO A 1 88 ? 3.216 -9.007 2.452 1.00 98.75 88 PRO A CA 1
ATOM 668 C C . PRO A 1 88 ? 3.388 -8.563 0.998 1.00 98.75 88 PRO A C 1
ATOM 670 O O . PRO A 1 88 ? 2.406 -8.411 0.264 1.00 98.75 88 PRO A O 1
ATOM 673 N N . ASN A 1 89 ? 4.639 -8.361 0.587 1.00 98.69 89 ASN A N 1
ATOM 674 C CA . ASN A 1 89 ? 4.948 -7.921 -0.766 1.00 98.69 89 ASN A CA 1
ATOM 675 C C . ASN A 1 89 ? 4.456 -8.948 -1.804 1.00 98.69 89 ASN A C 1
ATOM 677 O O . ASN A 1 89 ? 4.653 -10.148 -1.597 1.00 98.69 89 ASN A O 1
ATOM 681 N N . PRO A 1 90 ? 3.858 -8.505 -2.924 1.00 98.62 90 PRO A N 1
ATOM 682 C CA . PRO A 1 90 ? 3.513 -9.390 -4.030 1.00 98.62 90 PRO A CA 1
ATOM 683 C C . PRO A 1 90 ? 4.700 -10.231 -4.519 1.00 98.62 90 PRO A C 1
ATOM 685 O O . PRO A 1 90 ? 5.819 -9.750 -4.653 1.00 98.62 90 PRO A O 1
ATOM 688 N N . VAL A 1 91 ? 4.468 -11.506 -4.813 1.00 98.25 91 VAL A N 1
ATOM 689 C CA . VAL A 1 91 ? 5.499 -12.419 -5.337 1.00 98.25 91 VAL A CA 1
ATOM 690 C C . VAL A 1 91 ? 5.269 -12.685 -6.815 1.00 98.25 91 VAL A C 1
ATOM 692 O O . VAL A 1 91 ? 4.141 -12.570 -7.288 1.00 98.25 91 VAL A O 1
ATOM 695 N N . ALA A 1 92 ? 6.327 -13.016 -7.557 1.00 97.38 92 ALA A N 1
ATOM 696 C CA . ALA A 1 92 ? 6.221 -13.322 -8.981 1.00 97.38 92 ALA A CA 1
ATOM 697 C C . ALA A 1 92 ? 5.166 -14.406 -9.248 1.00 97.38 92 ALA A C 1
ATOM 699 O O . ALA A 1 92 ? 5.115 -15.419 -8.549 1.00 97.38 92 ALA A O 1
ATOM 700 N N . VAL A 1 93 ? 4.331 -14.183 -10.262 1.00 96.88 93 VAL A N 1
ATOM 701 C CA . VAL A 1 93 ? 3.356 -15.175 -10.719 1.00 96.88 93 VAL A CA 1
ATOM 702 C C . VAL A 1 93 ? 4.016 -16.044 -11.785 1.00 96.88 93 VAL A C 1
ATOM 704 O O . VAL A 1 93 ? 4.477 -15.542 -12.809 1.00 96.88 93 VAL A O 1
ATOM 707 N N . GLU A 1 94 ? 4.065 -17.353 -11.550 1.00 95.25 94 GLU A N 1
ATOM 708 C CA . GLU A 1 94 ? 4.639 -18.306 -12.500 1.00 95.25 94 GLU A CA 1
ATOM 709 C C . GLU A 1 94 ? 3.941 -18.216 -13.867 1.00 95.25 94 GLU A C 1
ATOM 711 O O . GLU A 1 94 ? 2.715 -18.161 -13.954 1.00 95.25 94 GLU A O 1
ATOM 716 N N . GLY A 1 95 ? 4.731 -18.170 -14.942 1.00 93.56 95 GLY A N 1
ATOM 717 C CA . GLY A 1 95 ? 4.222 -18.068 -16.313 1.00 93.56 95 GLY A CA 1
ATOM 718 C C . GLY A 1 95 ? 3.833 -16.657 -16.773 1.00 93.56 95 GLY A C 1
ATOM 719 O O . GLY A 1 95 ? 3.527 -16.490 -17.951 1.00 93.56 95 GLY A O 1
ATOM 720 N N . TYR A 1 96 ? 3.896 -15.634 -15.909 1.00 93.38 96 TYR A N 1
ATOM 721 C CA . TYR A 1 96 ? 3.587 -14.245 -16.271 1.00 93.38 96 TYR A CA 1
ATOM 722 C C . TYR A 1 96 ? 4.792 -13.330 -16.042 1.00 93.38 96 TYR A C 1
ATOM 724 O O . TYR A 1 96 ? 5.252 -13.130 -14.918 1.00 93.38 96 TYR A O 1
ATOM 732 N N . GLN A 1 97 ? 5.304 -12.732 -17.120 1.00 90.38 97 GLN A N 1
ATOM 733 C CA . GLN A 1 97 ? 6.425 -11.799 -17.023 1.00 90.38 97 GLN A CA 1
ATOM 734 C C . GLN A 1 97 ? 6.014 -10.507 -16.315 1.00 90.38 97 GLN A C 1
ATOM 736 O O . GLN A 1 97 ? 5.001 -9.900 -16.650 1.00 90.38 97 GLN A O 1
ATOM 741 N N . ASN A 1 98 ? 6.836 -10.076 -15.354 1.00 90.75 98 ASN A N 1
ATOM 742 C CA . ASN A 1 98 ? 6.669 -8.837 -14.586 1.00 90.75 98 ASN A CA 1
ATOM 743 C C . ASN A 1 98 ? 5.305 -8.678 -13.894 1.00 90.75 98 ASN A C 1
ATOM 745 O O . ASN A 1 98 ? 4.898 -7.556 -13.585 1.00 90.75 98 ASN A O 1
ATOM 749 N N . VAL A 1 99 ? 4.609 -9.784 -13.622 1.00 97.12 99 VAL A N 1
ATOM 750 C CA . VAL A 1 99 ? 3.400 -9.792 -12.799 1.00 97.12 99 VAL A CA 1
ATOM 751 C C . VAL A 1 99 ? 3.742 -10.342 -11.424 1.00 97.12 99 VAL A C 1
ATOM 753 O O . VAL A 1 99 ? 4.372 -11.395 -11.299 1.00 97.12 99 VAL A O 1
ATOM 756 N N . ARG A 1 100 ? 3.322 -9.630 -10.378 1.00 98.50 100 ARG A N 1
ATOM 757 C CA . ARG A 1 100 ? 3.465 -10.071 -8.988 1.00 98.50 100 ARG A CA 1
ATOM 758 C C . ARG A 1 100 ? 2.118 -10.038 -8.279 1.00 98.50 100 ARG A C 1
ATOM 760 O O . ARG A 1 100 ? 1.328 -9.131 -8.530 1.00 98.50 100 ARG A O 1
ATOM 767 N N . ARG A 1 101 ? 1.847 -10.989 -7.384 1.00 98.56 101 ARG A N 1
ATOM 768 C CA . ARG A 1 101 ? 0.573 -11.076 -6.656 1.00 98.56 101 ARG A CA 1
ATOM 769 C C . ARG A 1 101 ? 0.758 -11.357 -5.167 1.00 98.56 101 ARG A C 1
ATOM 771 O O . ARG A 1 101 ? 1.633 -12.127 -4.786 1.00 98.56 101 ARG A O 1
ATOM 778 N N . SER A 1 102 ? -0.076 -10.736 -4.335 1.00 98.62 102 SER A N 1
ATOM 779 C CA . SER A 1 102 ? -0.206 -11.013 -2.899 1.00 98.62 102 SER A CA 1
ATOM 780 C C . SER A 1 102 ? -1.683 -11.177 -2.560 1.00 98.62 102 SER A C 1
ATOM 782 O O . SER A 1 102 ? -2.489 -10.320 -2.922 1.00 98.62 102 SER A O 1
ATOM 784 N N . VAL A 1 103 ? -2.051 -12.263 -1.881 1.00 98.56 103 VAL A N 1
ATOM 785 C CA . VAL A 1 103 ? -3.429 -12.518 -1.436 1.00 98.56 103 VAL A CA 1
ATOM 786 C C . VAL A 1 103 ? -3.398 -12.977 0.012 1.00 98.56 103 VAL A C 1
ATOM 788 O O . VAL A 1 103 ? -2.577 -13.819 0.370 1.00 98.56 103 VAL A O 1
ATOM 791 N N . GLY A 1 104 ? -4.282 -12.437 0.842 1.00 98.06 104 GLY A N 1
ATOM 792 C CA . GLY A 1 104 ? -4.378 -12.834 2.242 1.00 98.06 104 GLY A CA 1
ATOM 793 C C . GLY A 1 104 ? -5.312 -11.936 3.034 1.00 98.06 104 GLY A C 1
ATOM 794 O O . GLY A 1 104 ? -6.017 -11.104 2.467 1.00 98.06 104 GLY A O 1
ATOM 795 N N . CYS A 1 105 ? -5.298 -12.101 4.352 1.00 97.69 105 CYS A N 1
ATOM 796 C CA . CYS A 1 105 ? -5.973 -11.211 5.286 1.00 97.69 105 CYS A CA 1
ATOM 797 C C . CYS A 1 105 ? -5.046 -10.890 6.455 1.00 97.69 105 CYS A C 1
ATOM 799 O O . CYS A 1 105 ? -4.246 -11.730 6.866 1.00 97.69 105 CYS A O 1
ATOM 801 N N . LEU A 1 106 ? -5.161 -9.676 6.984 1.00 98.31 106 LEU A N 1
ATOM 802 C 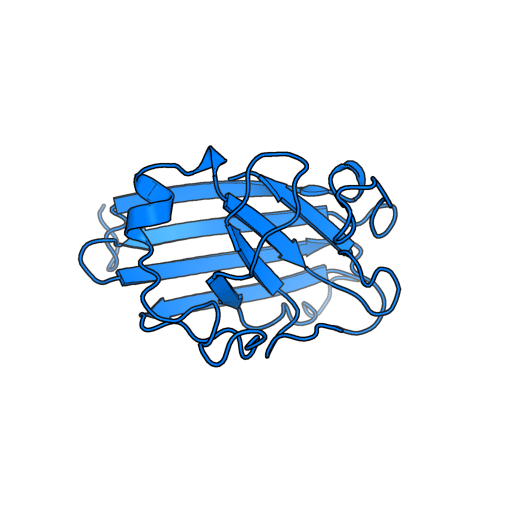CA . LEU A 1 106 ? -4.487 -9.226 8.193 1.00 98.31 106 LEU A CA 1
ATOM 803 C C . LEU A 1 106 ? -5.539 -8.846 9.231 1.00 98.31 106 LEU A C 1
ATOM 805 O O . LEU A 1 106 ? -6.512 -8.165 8.908 1.00 98.31 106 LEU A O 1
ATOM 809 N N . THR A 1 107 ? -5.304 -9.238 10.477 1.00 98.19 107 THR A N 1
ATOM 810 C CA . THR A 1 107 ? -6.090 -8.810 11.637 1.00 98.19 107 THR A CA 1
ATOM 811 C C . THR A 1 107 ? -5.230 -7.879 12.473 1.00 98.19 107 THR A C 1
ATOM 813 O O . THR A 1 107 ? -4.057 -8.176 12.712 1.00 98.19 107 THR A O 1
ATOM 816 N N . GLY A 1 108 ? -5.790 -6.755 12.918 1.00 96.75 108 GLY A N 1
ATOM 817 C CA . GLY A 1 108 ? -5.074 -5.872 13.832 1.00 96.75 108 GLY A CA 1
ATOM 818 C C . GLY A 1 108 ? -4.781 -6.540 15.192 1.00 96.75 108 GLY A C 1
ATOM 819 O O . GLY A 1 108 ? -5.419 -7.532 15.546 1.00 96.75 108 GLY A O 1
ATOM 820 N N . PRO A 1 109 ? -3.861 -5.991 16.003 1.00 98.06 109 PRO A N 1
ATOM 821 C CA . PRO A 1 109 ? -3.158 -4.723 15.811 1.00 98.06 109 PRO A CA 1
ATOM 822 C C . PRO A 1 109 ? -2.151 -4.762 14.656 1.00 98.06 109 PRO A C 1
ATOM 824 O O . PRO A 1 109 ? -1.432 -5.741 14.468 1.00 98.06 109 PRO A O 1
ATOM 827 N N . PHE A 1 110 ? -2.101 -3.676 13.886 1.00 98.31 110 PHE A N 1
ATOM 828 C CA . PHE A 1 110 ? -1.194 -3.545 12.749 1.00 98.31 110 PHE A CA 1
ATOM 829 C C . PHE A 1 110 ? 0.159 -2.994 13.200 1.00 98.31 110 PHE A C 1
ATOM 831 O O . PHE A 1 110 ? 0.237 -2.186 14.123 1.00 98.31 110 PHE A O 1
ATOM 838 N N . VAL A 1 111 ? 1.227 -3.441 12.539 1.00 98.00 111 VAL A N 1
ATOM 839 C CA . VAL A 1 111 ? 2.598 -3.000 12.818 1.00 98.00 111 VAL A CA 1
ATOM 840 C C . VAL A 1 111 ? 3.306 -2.745 11.499 1.00 98.00 111 VAL A C 1
ATOM 842 O O . VAL A 1 111 ? 3.437 -3.658 10.680 1.00 98.00 111 VAL A O 1
ATOM 845 N N . THR A 1 112 ? 3.780 -1.521 11.297 1.00 97.94 112 THR A N 1
ATOM 846 C CA . THR A 1 112 ? 4.447 -1.122 10.048 1.00 97.94 112 THR A CA 1
ATOM 847 C C . THR A 1 112 ? 5.964 -1.246 10.159 1.00 97.94 112 THR A C 1
ATOM 849 O O . THR A 1 112 ? 6.638 -1.453 9.154 1.00 97.94 112 THR A O 1
ATOM 852 N N . GLY A 1 113 ? 6.515 -1.168 11.372 1.00 97.38 113 GLY A N 1
ATOM 853 C CA . GLY A 1 113 ? 7.946 -1.054 11.646 1.00 97.38 113 GLY A CA 1
ATOM 854 C C . GLY A 1 113 ? 8.486 0.372 11.532 1.00 97.38 113 GLY A C 1
ATOM 855 O O . GLY A 1 113 ? 9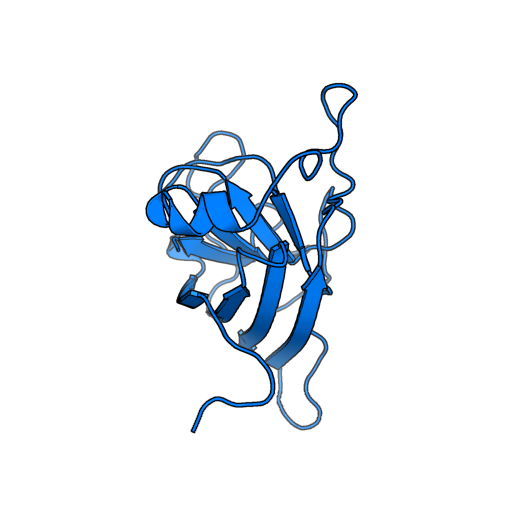.651 0.594 11.851 1.00 97.38 113 GLY A O 1
ATOM 856 N N . VAL A 1 114 ? 7.665 1.339 11.111 1.00 96.31 114 VAL A N 1
ATOM 857 C CA . VAL A 1 114 ? 8.064 2.747 11.036 1.00 96.31 114 VAL A CA 1
ATOM 858 C C . VAL A 1 114 ? 7.798 3.396 12.383 1.00 96.31 114 VAL A C 1
ATOM 860 O O . VAL A 1 114 ? 6.658 3.463 12.835 1.00 96.31 114 VAL A O 1
ATOM 863 N N . ASN A 1 115 ? 8.856 3.892 13.019 1.00 94.69 115 ASN A N 1
ATOM 864 C CA . ASN A 1 115 ? 8.782 4.495 14.342 1.00 94.69 115 ASN A CA 1
ATOM 865 C C . ASN A 1 115 ? 9.714 5.717 14.435 1.00 94.69 115 ASN A C 1
ATOM 867 O O . ASN A 1 115 ? 10.857 5.612 14.871 1.00 94.69 115 ASN A O 1
ATOM 871 N N . ALA A 1 116 ? 9.222 6.881 14.004 1.00 87.88 116 ALA A N 1
ATOM 872 C CA . ALA A 1 116 ? 9.973 8.139 14.068 1.00 87.88 116 ALA A CA 1
ATOM 873 C C . ALA A 1 116 ? 9.781 8.901 15.395 1.00 87.88 116 ALA A C 1
ATOM 875 O O . ALA A 1 116 ? 10.601 9.745 15.744 1.00 87.88 116 ALA A O 1
ATOM 876 N N . THR A 1 117 ? 8.698 8.626 16.128 1.00 88.88 117 THR A N 1
ATOM 877 C CA . THR A 1 117 ? 8.267 9.396 17.314 1.00 88.88 117 THR A CA 1
ATOM 878 C C . THR A 1 117 ? 8.291 8.589 18.616 1.00 88.88 117 THR A C 1
ATOM 880 O O . THR A 1 117 ? 7.792 9.051 19.638 1.00 88.88 117 THR A O 1
ATOM 883 N N . GLY A 1 118 ? 8.842 7.374 18.598 1.00 91.56 118 GLY A N 1
ATOM 884 C CA . GLY A 1 118 ? 8.783 6.414 19.707 1.00 91.56 118 GLY A CA 1
ATOM 885 C C . GLY A 1 118 ? 7.590 5.449 19.634 1.00 91.56 118 GLY A C 1
ATOM 886 O O . GLY A 1 118 ? 7.598 4.432 20.327 1.00 91.56 118 GLY A O 1
ATOM 887 N N . VAL A 1 119 ? 6.615 5.693 18.749 1.00 95.12 119 VAL A N 1
ATOM 888 C CA . VAL A 1 119 ? 5.441 4.839 18.519 1.00 95.12 119 VAL A CA 1
ATOM 889 C C . VAL A 1 119 ? 5.386 4.366 17.059 1.00 95.12 119 VAL A C 1
ATOM 891 O O . VAL A 1 119 ? 5.585 5.157 16.139 1.00 95.12 119 VAL A O 1
ATOM 894 N N . ASP A 1 120 ? 5.102 3.074 16.850 1.00 98.12 120 ASP A N 1
ATOM 895 C CA . ASP A 1 120 ? 4.883 2.498 15.514 1.00 98.12 120 ASP A CA 1
ATOM 896 C C . ASP A 1 120 ? 3.692 3.170 14.821 1.00 98.12 120 ASP A C 1
ATOM 898 O O . ASP A 1 120 ? 2.647 3.382 15.441 1.00 98.12 120 ASP A O 1
ATOM 902 N N . THR A 1 121 ? 3.813 3.490 13.534 1.00 98.06 121 THR A N 1
ATOM 903 C CA . THR A 1 121 ? 2.747 4.204 12.820 1.00 98.06 121 THR A CA 1
ATOM 904 C C . THR A 1 121 ? 1.474 3.377 12.613 1.00 98.06 121 THR A C 1
ATOM 906 O O . THR A 1 121 ? 0.419 3.963 12.375 1.00 98.06 121 THR A O 1
ATOM 909 N N . GLY A 1 122 ? 1.524 2.048 12.730 1.00 97.75 122 GLY A N 1
ATOM 910 C CA . GLY A 1 122 ? 0.341 1.179 12.754 1.00 97.75 122 GLY A CA 1
ATOM 911 C C . GLY A 1 122 ? -0.321 1.075 14.133 1.00 97.75 122 GLY A C 1
ATOM 912 O O . GLY A 1 122 ? -1.463 0.623 14.240 1.00 97.75 122 GLY A O 1
ATOM 913 N N . SER A 1 123 ? 0.356 1.521 15.197 1.00 98.00 123 SER A N 1
ATOM 914 C CA . SER A 1 123 ? -0.150 1.419 16.568 1.00 98.00 123 SER A CA 1
ATOM 915 C C . SER A 1 123 ? -1.479 2.158 16.739 1.00 98.00 123 SER A C 1
ATOM 917 O O . SER A 1 123 ? -1.613 3.330 16.387 1.00 98.00 123 SER A O 1
ATOM 919 N N . GLY A 1 124 ? -2.478 1.461 17.285 1.00 97.44 124 GLY A N 1
ATOM 920 C CA . GLY A 1 124 ? -3.821 1.999 17.519 1.00 97.44 124 GLY A CA 1
ATOM 921 C C . GLY A 1 124 ? -4.680 2.184 16.262 1.00 97.44 124 GLY A C 1
ATOM 922 O O . GLY A 1 124 ? -5.853 2.536 16.391 1.00 97.44 124 GLY A O 1
ATOM 923 N N . PHE A 1 125 ? -4.143 1.923 15.065 1.00 98.50 125 PHE A N 1
ATOM 924 C CA . PHE A 1 125 ? -4.911 1.994 13.828 1.00 98.50 125 PHE A CA 1
ATOM 925 C C . PHE A 1 125 ? -5.992 0.908 13.778 1.00 98.50 125 PHE A C 1
ATOM 927 O O . PHE A 1 125 ? -5.766 -0.246 14.162 1.00 98.50 125 PHE A O 1
ATOM 934 N N . LYS A 1 126 ? -7.171 1.280 13.273 1.00 98.62 126 LYS A N 1
ATOM 935 C CA . LYS A 1 126 ? -8.288 0.368 13.022 1.00 98.62 126 LYS A CA 1
ATOM 936 C C . LYS A 1 126 ? -8.793 0.549 11.603 1.00 98.62 126 LYS A C 1
ATOM 938 O O . LYS A 1 126 ? -8.935 1.679 11.148 1.00 98.62 126 LYS A O 1
ATOM 943 N N . VAL A 1 127 ? -9.153 -0.550 10.949 1.00 98.50 127 VAL A N 1
ATOM 944 C CA . VAL A 1 127 ? -9.694 -0.519 9.577 1.00 98.50 127 VAL A CA 1
ATOM 945 C C . VAL A 1 127 ? -11.032 0.221 9.480 1.00 98.50 127 VAL A C 1
ATOM 947 O O . VAL A 1 127 ? -11.356 0.717 8.411 1.00 98.50 127 VAL A O 1
ATOM 950 N N . SER A 1 128 ? -11.766 0.392 10.590 1.00 98.56 128 SER A N 1
ATOM 951 C CA . SER A 1 128 ? -12.962 1.249 10.628 1.00 98.56 128 SER A CA 1
ATOM 952 C C . SER A 1 128 ? -12.664 2.701 10.238 1.00 98.56 128 SER A C 1
ATOM 954 O O . SER A 1 128 ? -13.514 3.357 9.656 1.00 98.56 128 SER A O 1
ATOM 956 N N . GLN A 1 129 ? -11.442 3.193 10.482 1.00 98.81 129 GLN A N 1
ATOM 957 C CA . GLN A 1 129 ? -11.044 4.549 10.089 1.00 98.81 129 GLN A CA 1
ATOM 958 C C . GLN A 1 129 ? -10.993 4.715 8.562 1.00 98.81 129 GLN A C 1
ATOM 960 O O . GLN A 1 129 ? -11.221 5.815 8.071 1.00 98.81 129 GLN A O 1
ATOM 965 N N . ILE A 1 130 ? -10.724 3.634 7.815 1.00 98.75 130 ILE A N 1
ATOM 966 C CA . ILE A 1 130 ? -10.798 3.633 6.344 1.00 98.75 130 ILE A CA 1
ATOM 967 C C . ILE A 1 130 ? -12.257 3.758 5.905 1.00 98.75 130 ILE A C 1
ATOM 969 O O . ILE A 1 130 ? -12.553 4.524 5.000 1.00 98.75 130 ILE A O 1
ATOM 973 N N . GLU A 1 131 ? -13.176 3.054 6.569 1.00 98.50 131 GLU A N 1
ATOM 974 C CA . GLU A 1 131 ? -14.610 3.137 6.255 1.00 98.50 131 GLU A CA 1
ATOM 975 C C . GLU A 1 131 ? -15.196 4.518 6.560 1.00 98.50 131 GLU A C 1
ATOM 977 O O . GLU A 1 131 ? -16.045 5.008 5.821 1.00 98.50 131 GLU A O 1
ATOM 982 N N . GLU A 1 132 ? -14.723 5.156 7.631 1.00 98.56 132 GLU A N 1
ATOM 983 C CA . GLU A 1 132 ? -15.146 6.497 8.040 1.00 98.56 132 GLU A CA 1
ATOM 984 C C . GLU A 1 132 ? -14.690 7.589 7.058 1.00 98.56 132 GLU A C 1
ATOM 986 O O . GLU A 1 132 ? -15.410 8.569 6.866 1.00 98.56 132 GLU A O 1
ATOM 991 N N . ASN A 1 133 ? -13.509 7.446 6.446 1.00 98.56 133 ASN A N 1
ATOM 992 C CA . ASN A 1 133 ? -12.974 8.420 5.492 1.00 98.56 133 ASN A CA 1
ATOM 993 C C . ASN A 1 133 ? -12.001 7.768 4.489 1.00 98.56 133 ASN A C 1
ATOM 995 O O . ASN A 1 133 ? -10.787 7.941 4.634 1.00 98.56 133 ASN A O 1
ATOM 999 N N . PRO A 1 134 ? -12.493 7.045 3.467 1.00 98.56 134 PRO A N 1
ATOM 1000 C CA . PRO A 1 134 ? -11.628 6.316 2.538 1.00 98.56 134 PRO A CA 1
ATOM 1001 C C . PRO A 1 134 ? -10.724 7.248 1.727 1.00 98.56 134 PRO A C 1
ATOM 1003 O O . PRO A 1 134 ? -9.533 6.976 1.593 1.00 98.56 134 PRO A O 1
ATOM 1006 N N . GLU A 1 135 ? -11.232 8.420 1.333 1.00 98.19 135 GLU A N 1
ATOM 1007 C CA . GLU A 1 135 ? -10.467 9.440 0.606 1.00 98.19 135 GLU A CA 1
ATOM 1008 C C . GLU A 1 135 ? -9.286 10.004 1.422 1.00 98.19 135 GLU A C 1
ATOM 1010 O O . GLU A 1 135 ? -8.395 10.647 0.866 1.00 98.19 135 GLU A O 1
ATOM 1015 N N . GLY A 1 136 ? -9.239 9.754 2.735 1.00 98.62 136 GLY A N 1
ATOM 1016 C CA . GLY A 1 136 ? -8.106 10.052 3.614 1.00 98.62 136 GLY A CA 1
ATOM 1017 C C . GLY A 1 136 ? -6.993 8.997 3.599 1.00 98.62 136 GLY A C 1
ATOM 1018 O O . GLY A 1 136 ? -6.051 9.113 4.390 1.00 98.62 136 GLY A O 1
ATOM 1019 N N . PHE A 1 137 ? -7.087 7.970 2.747 1.00 98.88 137 PHE A N 1
ATOM 1020 C CA . PHE A 1 137 ? -6.122 6.877 2.646 1.00 98.88 137 PHE A CA 1
ATOM 1021 C C . PHE A 1 137 ? -5.697 6.605 1.206 1.00 98.88 137 PHE A C 1
ATOM 1023 O O . PHE A 1 137 ? -6.467 6.728 0.259 1.00 98.88 137 PHE A O 1
ATOM 1030 N N . PHE A 1 138 ? -4.453 6.168 1.043 1.00 98.88 138 PHE A N 1
ATOM 1031 C CA . PHE A 1 138 ? -3.931 5.717 -0.242 1.00 98.88 138 PHE A CA 1
ATOM 1032 C C . PHE A 1 138 ? -3.148 4.422 -0.077 1.00 98.88 138 PHE A C 1
ATOM 1034 O O . PHE A 1 138 ? -2.631 4.129 1.000 1.00 98.88 138 PHE A O 1
ATOM 1041 N N . THR A 1 139 ? -3.039 3.658 -1.154 1.00 98.81 139 THR A N 1
ATOM 1042 C CA . THR A 1 139 ? -2.162 2.495 -1.241 1.00 98.81 139 THR A CA 1
ATOM 1043 C C . THR A 1 139 ? -1.015 2.756 -2.199 1.00 98.81 139 THR A C 1
ATOM 1045 O O . THR A 1 139 ? -1.137 3.526 -3.158 1.00 98.81 139 THR A O 1
ATOM 1048 N N . ASP A 1 140 ? 0.112 2.121 -1.920 1.00 98.69 140 ASP A N 1
ATOM 1049 C CA . ASP A 1 140 ? 1.291 2.153 -2.757 1.00 98.69 140 ASP A CA 1
ATOM 1050 C C . ASP A 1 140 ? 2.075 0.841 -2.683 1.00 98.69 140 ASP A C 1
ATOM 1052 O O . ASP A 1 140 ? 1.802 -0.080 -1.900 1.00 98.69 140 ASP A O 1
ATOM 1056 N N . VAL A 1 141 ? 3.074 0.765 -3.555 1.00 98.75 141 VAL A N 1
ATOM 1057 C CA . VAL A 1 141 ? 4.175 -0.177 -3.413 1.00 98.75 141 VAL A CA 1
ATOM 1058 C C . VAL A 1 141 ? 5.476 0.505 -3.799 1.00 98.75 141 VAL A C 1
ATOM 1060 O O . VAL A 1 141 ? 5.507 1.239 -4.781 1.00 98.75 141 VAL A O 1
ATOM 1063 N N . HIS A 1 142 ? 6.557 0.249 -3.071 1.00 98.44 142 HIS A N 1
ATOM 1064 C CA . HIS A 1 142 ? 7.872 0.844 -3.299 1.00 98.44 142 HIS A CA 1
ATOM 1065 C C . HIS A 1 142 ? 8.830 -0.128 -3.993 1.00 98.44 142 HIS A C 1
ATOM 1067 O O . HIS A 1 142 ? 8.788 -1.345 -3.787 1.00 98.44 142 HIS A O 1
ATOM 1073 N N . SER A 1 143 ? 9.724 0.429 -4.807 1.00 98.12 143 SER A N 1
ATOM 1074 C CA . SER A 1 143 ? 10.779 -0.299 -5.515 1.00 98.12 143 SER A CA 1
ATOM 1075 C C . SER A 1 143 ? 12.120 0.396 -5.311 1.00 98.12 143 SER A C 1
ATOM 1077 O O . SER A 1 143 ? 12.174 1.615 -5.170 1.00 98.12 143 SER A O 1
ATOM 1079 N N . SER A 1 144 ? 13.217 -0.352 -5.388 1.00 98.00 144 SER A N 1
ATOM 1080 C CA . SER A 1 144 ? 14.570 0.204 -5.409 1.00 98.00 144 SER A CA 1
ATOM 1081 C C . SER A 1 144 ? 14.842 1.141 -6.586 1.00 98.00 144 SER A C 1
ATOM 1083 O O . SER A 1 144 ? 15.746 1.971 -6.520 1.00 98.00 144 SER A O 1
ATOM 1085 N N . LEU A 1 145 ? 14.042 1.049 -7.650 1.00 97.62 145 LEU A N 1
ATOM 1086 C CA . LEU A 1 145 ? 14.102 1.942 -8.808 1.00 97.62 145 LEU A CA 1
ATOM 1087 C C . LEU A 1 145 ? 13.172 3.164 -8.678 1.00 97.62 145 LEU A C 1
ATOM 1089 O O . LEU A 1 145 ? 13.276 4.095 -9.470 1.00 97.62 145 LEU A O 1
ATOM 1093 N N . ALA A 1 146 ? 12.272 3.168 -7.692 1.00 97.06 146 ALA A N 1
ATOM 1094 C CA . ALA A 1 146 ? 11.360 4.268 -7.390 1.00 97.06 146 ALA A CA 1
ATOM 1095 C C . ALA A 1 146 ? 11.041 4.266 -5.887 1.00 97.06 146 ALA A C 1
ATOM 1097 O O . ALA A 1 146 ? 9.989 3.799 -5.446 1.00 97.06 146 ALA A O 1
ATOM 1098 N N . VAL A 1 147 ? 11.998 4.762 -5.097 1.00 96.12 147 VAL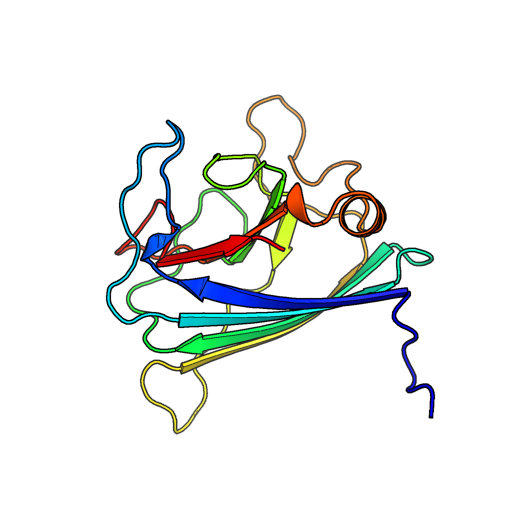 A N 1
ATOM 1099 C CA . VAL A 1 147 ? 11.944 4.726 -3.626 1.00 96.12 147 VAL A CA 1
ATOM 1100 C C . VAL A 1 147 ? 10.735 5.481 -3.052 1.00 96.12 147 VAL A C 1
ATOM 1102 O O . VAL A 1 147 ? 10.139 4.952 -2.118 1.00 96.12 147 VAL A O 1
ATOM 1105 N N . PRO A 1 148 ? 10.297 6.644 -3.586 1.00 96.50 148 PRO A N 1
ATOM 1106 C CA . PRO A 1 148 ? 9.049 7.281 -3.145 1.00 96.50 148 PRO A CA 1
ATOM 1107 C C . PRO A 1 148 ? 7.786 6.442 -3.400 1.00 96.50 148 PRO A C 1
ATOM 1109 O O . PRO A 1 148 ? 6.782 6.641 -2.729 1.00 96.50 148 PRO A O 1
ATOM 1112 N N . GLY A 1 149 ? 7.843 5.501 -4.345 1.00 97.69 149 GLY A N 1
ATOM 1113 C CA . GLY A 1 149 ? 6.742 4.627 -4.738 1.00 97.69 149 GLY A CA 1
ATOM 1114 C C . GLY A 1 149 ? 6.862 4.228 -6.210 1.00 97.69 149 GLY A C 1
ATOM 1115 O O . GLY A 1 149 ? 7.119 5.058 -7.075 1.00 97.69 149 GLY A O 1
ATOM 1116 N N . ALA A 1 150 ? 6.661 2.953 -6.525 1.00 98.44 150 ALA A N 1
ATOM 1117 C CA . ALA A 1 150 ? 6.527 2.471 -7.895 1.00 98.44 150 ALA A CA 1
ATOM 1118 C C . ALA A 1 150 ? 5.156 2.819 -8.487 1.00 98.44 150 ALA A C 1
ATOM 1120 O O . ALA A 1 150 ? 5.081 3.214 -9.648 1.00 98.44 150 ALA A O 1
ATOM 1121 N N . VAL A 1 151 ? 4.091 2.691 -7.693 1.00 98.81 151 VAL A N 1
ATOM 1122 C CA . VAL A 1 151 ? 2.728 3.129 -8.029 1.00 98.81 151 VAL A CA 1
ATOM 1123 C C . VAL A 1 151 ? 2.022 3.626 -6.772 1.00 98.81 151 VAL A C 1
ATOM 1125 O O . VAL A 1 151 ? 2.349 3.182 -5.671 1.00 98.81 151 VAL A O 1
ATOM 1128 N N . ARG A 1 152 ? 1.036 4.511 -6.946 1.00 98.75 152 ARG A N 1
ATOM 1129 C CA . ARG A 1 152 ? 0.169 5.019 -5.876 1.00 98.75 152 ARG A CA 1
ATOM 1130 C C . ARG A 1 152 ? -1.279 5.151 -6.356 1.00 98.75 152 ARG A C 1
ATOM 1132 O O . ARG A 1 152 ? -1.503 5.501 -7.512 1.00 98.75 152 ARG A O 1
ATOM 1139 N N . GLY A 1 153 ? -2.248 4.897 -5.478 1.00 98.62 153 GLY A N 1
ATOM 1140 C CA . GLY A 1 153 ? -3.674 5.124 -5.734 1.00 98.62 153 GLY A CA 1
ATOM 1141 C C . GLY A 1 153 ? -4.427 5.505 -4.460 1.00 98.62 153 GLY A C 1
ATOM 1142 O O . GLY A 1 153 ? -4.178 4.927 -3.406 1.00 98.62 153 GLY A O 1
ATOM 1143 N N . GLN A 1 154 ? -5.318 6.493 -4.546 1.00 98.44 154 GLN A N 1
ATOM 1144 C CA . GLN A 1 154 ? -6.209 6.870 -3.438 1.00 98.44 154 GLN A CA 1
ATOM 1145 C C . GLN A 1 154 ? -7.347 5.842 -3.290 1.00 98.44 154 GLN A C 1
ATOM 1147 O O . GLN A 1 154 ? -7.783 5.297 -4.307 1.00 98.44 154 GLN A O 1
ATOM 1152 N N . LEU A 1 155 ? -7.791 5.580 -2.055 1.00 97.38 155 LEU A N 1
ATOM 1153 C CA . LEU A 1 155 ? -8.951 4.732 -1.744 1.00 97.38 155 LEU A CA 1
ATOM 1154 C C . LEU A 1 155 ? -10.280 5.473 -1.945 1.00 97.38 155 LEU A C 1
ATOM 1156 O O . LEU A 1 155 ? -10.285 6.724 -1.857 1.00 97.38 155 LEU A O 1
#

Secondary structure (DSSP, 8-state):
---SS--SEEEEEEEBGGG-B-TTS-B---STT-EEEEEEEEETTTTEEEEEEEEES--S----SSSSSEEEEE--TT----EEEEEPPPEEPTTSTTEEEEEEEEESSP--S--SSSS-TTTT--THHHHH-GGGEEEEEEETTEEEEEEEEE-

Organism: NCBI:txid359342

Radius of gyration: 14.7 Å; chains: 1; bounding box: 39×35×37 Å

Foldseek 3Di:
DDDPDDFPDKDWWKWAQQQFAAQVLHRDGAAPPKIKTWIWGHDQVQLKIWIKIKIAQDDADFDALWPGFKFKFFAARSHDGAGQADFDDFDDDPPDPRMTIDTDMDTDCHAGNDDPPNDGNNPPDGCVVCVVPQNRMKIFGAHPVGHSGNIITGD

pLDDT: mean 96.14, std 7.67, range [43.69, 98.88]

Sequence (155 aa):
SSGPFDFTSTYDVIATPEQVVDNNNTFTGGLAGAIGYFNYGINSKENVICYNITLVNFQGEYQSPARTATHIHQAEKGKAGPPRIAFPNPVAVEGYQNVRRSVGCLTGPFVTGVNATGVDTGSGFKVSQIEENPEGFFTDVHSSLAVPGAVRGQL

InterPro domains:
  IPR010895 CHRD [PF07452] (15-155)
  IPR010895 CHRD [SM00754] (9-155)